Protein AF-T5KQT4-F1 (afdb_monomer_lite)

Structure (mmCIF, N/CA/C/O backbone):
data_AF-T5KQT4-F1
#
_entry.id   AF-T5KQT4-F1
#
loop_
_atom_site.group_PDB
_atom_site.id
_atom_site.type_symbol
_atom_site.label_atom_id
_atom_site.label_alt_id
_atom_site.label_comp_id
_atom_site.label_asym_id
_atom_site.label_entity_id
_atom_site.label_seq_id
_atom_site.pdbx_PDB_ins_code
_atom_site.Cartn_x
_atom_site.Cartn_y
_atom_site.Cartn_z
_atom_site.occupancy
_atom_site.B_iso_or_equiv
_atom_site.auth_seq_id
_atom_site.auth_comp_id
_atom_site.auth_asym_id
_atom_site.auth_atom_id
_atom_site.pdbx_PDB_model_num
ATOM 1 N N . MET A 1 1 ? -4.731 7.938 15.113 1.00 80.00 1 MET A N 1
ATOM 2 C CA . MET A 1 1 ? -3.888 7.168 14.176 1.00 80.00 1 MET A CA 1
ATOM 3 C C . MET A 1 1 ? -3.968 5.715 14.589 1.00 80.00 1 MET A C 1
ATOM 5 O O . MET A 1 1 ? -3.864 5.461 15.783 1.00 80.00 1 MET A O 1
ATOM 9 N N . GLU A 1 2 ? -4.206 4.811 13.642 1.00 91.88 2 GLU A N 1
ATOM 10 C CA . GLU A 1 2 ? -4.182 3.368 13.901 1.00 91.88 2 GLU A CA 1
ATOM 11 C C . GLU A 1 2 ? -2.728 2.906 14.123 1.00 91.88 2 GLU A C 1
ATOM 13 O O . GLU A 1 2 ? -1.863 3.274 13.322 1.00 91.88 2 GLU A O 1
ATOM 18 N N . PRO A 1 3 ? -2.419 2.140 15.186 1.00 96.12 3 PRO A N 1
ATOM 19 C CA . PRO A 1 3 ? -1.080 1.597 15.393 1.00 96.12 3 PRO A CA 1
ATOM 20 C C . PRO A 1 3 ? -0.730 0.518 14.363 1.00 96.12 3 PRO A C 1
ATOM 22 O O . PRO A 1 3 ? -1.538 -0.364 14.071 1.00 96.12 3 PRO A O 1
ATOM 25 N N . VAL A 1 4 ? 0.509 0.535 13.870 1.00 96.50 4 VAL A N 1
ATOM 26 C CA . VAL A 1 4 ? 1.066 -0.598 13.118 1.00 96.50 4 VAL A CA 1
ATOM 27 C C . VAL A 1 4 ? 1.460 -1.720 14.076 1.00 96.50 4 VAL A C 1
ATOM 29 O O . VAL A 1 4 ? 1.953 -1.478 15.179 1.00 96.50 4 VAL A O 1
ATOM 32 N N . SER A 1 5 ? 1.237 -2.956 13.650 1.00 97.75 5 SER A N 1
ATOM 33 C CA . SER A 1 5 ? 1.577 -4.172 14.383 1.00 97.75 5 SER A CA 1
ATOM 34 C C . SER A 1 5 ? 2.747 -4.906 13.727 1.00 97.75 5 SER A C 1
ATOM 36 O O . SER A 1 5 ? 3.106 -4.640 12.580 1.00 97.75 5 SER A O 1
ATOM 38 N N . GLN A 1 6 ? 3.314 -5.887 14.433 1.00 98.25 6 GLN A N 1
ATOM 39 C CA . GLN A 1 6 ? 4.339 -6.768 13.868 1.00 98.25 6 GLN A CA 1
ATOM 40 C C . GLN A 1 6 ? 3.857 -7.477 12.590 1.00 98.25 6 GLN A C 1
ATOM 42 O O . GLN A 1 6 ? 4.625 -7.594 11.641 1.00 98.25 6 GLN A O 1
ATOM 47 N N . ARG A 1 7 ? 2.577 -7.869 12.528 1.00 98.12 7 ARG A N 1
ATOM 48 C CA . ARG A 1 7 ? 1.998 -8.515 11.339 1.00 98.12 7 ARG A CA 1
ATOM 49 C C . ARG A 1 7 ? 2.016 -7.607 10.113 1.00 98.12 7 ARG A C 1
ATOM 51 O O . ARG A 1 7 ? 2.267 -8.083 9.015 1.00 98.12 7 ARG A O 1
ATOM 58 N N . ASP A 1 8 ? 1.785 -6.308 10.302 1.00 98.44 8 ASP A N 1
ATOM 59 C CA . ASP A 1 8 ? 1.847 -5.339 9.203 1.00 98.44 8 ASP A CA 1
ATOM 60 C C . ASP A 1 8 ? 3.288 -5.220 8.679 1.00 98.44 8 ASP A C 1
ATOM 62 O O . ASP A 1 8 ? 3.510 -5.141 7.473 1.00 98.44 8 ASP A O 1
ATOM 66 N N . ALA A 1 9 ? 4.277 -5.258 9.580 1.00 98.31 9 ALA A N 1
ATOM 67 C CA . ALA A 1 9 ? 5.692 -5.228 9.215 1.00 98.31 9 ALA A CA 1
ATOM 68 C C . ALA A 1 9 ? 6.140 -6.503 8.482 1.00 98.31 9 ALA A C 1
ATOM 70 O O . ALA A 1 9 ? 6.886 -6.414 7.508 1.00 98.31 9 ALA A O 1
ATOM 71 N N . GLU A 1 10 ? 5.672 -7.672 8.921 1.00 98.69 10 GLU A N 1
ATOM 72 C CA . GLU A 1 10 ? 5.932 -8.958 8.264 1.00 98.69 10 GLU A CA 1
ATOM 73 C C . GLU A 1 10 ? 5.318 -8.987 6.859 1.00 98.69 10 GLU A C 1
ATOM 75 O O . GLU A 1 10 ? 6.038 -9.214 5.890 1.00 98.69 10 GLU A O 1
ATOM 80 N N . ALA A 1 11 ? 4.043 -8.612 6.713 1.00 98.44 11 ALA A N 1
ATOM 81 C CA . ALA A 1 11 ? 3.386 -8.514 5.407 1.00 98.44 11 ALA A CA 1
ATOM 82 C C . ALA A 1 11 ? 4.069 -7.488 4.477 1.00 98.44 11 ALA A C 1
ATOM 84 O O . ALA A 1 11 ? 4.228 -7.713 3.272 1.00 98.44 11 ALA A O 1
ATOM 85 N N . ALA A 1 12 ? 4.537 -6.362 5.024 1.00 98.38 12 ALA A N 1
ATOM 86 C CA . ALA A 1 12 ? 5.313 -5.383 4.269 1.00 98.38 12 ALA A CA 1
ATOM 87 C C . ALA A 1 12 ? 6.682 -5.925 3.824 1.00 98.38 12 ALA A C 1
ATOM 89 O O . ALA A 1 12 ? 7.195 -5.525 2.778 1.00 98.38 12 ALA A O 1
ATOM 90 N N . ALA A 1 13 ? 7.306 -6.808 4.603 1.00 98.12 13 ALA A N 1
ATOM 91 C CA . ALA A 1 13 ? 8.554 -7.459 4.222 1.00 98.12 13 ALA A CA 1
ATOM 92 C C . ALA A 1 13 ? 8.323 -8.533 3.147 1.00 98.12 13 ALA A C 1
ATOM 94 O O . ALA A 1 13 ? 9.062 -8.574 2.165 1.00 98.12 13 ALA A O 1
ATOM 95 N N . GLU A 1 14 ? 7.278 -9.348 3.304 1.00 98.38 14 GLU A N 1
ATOM 96 C CA . GLU A 1 14 ? 6.904 -10.425 2.378 1.00 98.38 14 GLU A CA 1
ATOM 97 C C . GLU A 1 14 ? 6.490 -9.907 0.996 1.00 98.38 14 GLU A C 1
ATOM 99 O O . GLU A 1 14 ? 6.824 -10.517 -0.015 1.00 98.38 14 GLU A O 1
ATOM 104 N N . SER A 1 15 ? 5.828 -8.750 0.933 1.00 96.38 15 SER A N 1
ATOM 105 C CA . SER A 1 15 ? 5.409 -8.107 -0.323 1.00 96.38 15 SER A CA 1
ATOM 106 C C . SER A 1 15 ? 6.540 -7.399 -1.085 1.00 96.38 15 SER A C 1
ATOM 108 O O . SER A 1 15 ? 6.285 -6.698 -2.066 1.00 96.38 15 SER A O 1
ATOM 110 N N . TRP A 1 16 ? 7.800 -7.516 -0.648 1.00 97.19 16 TRP A N 1
ATOM 111 C CA . TRP A 1 16 ? 8.913 -6.917 -1.382 1.00 97.19 16 TRP A CA 1
ATOM 112 C C . TRP A 1 16 ? 9.136 -7.622 -2.720 1.00 97.19 16 TRP A C 1
ATOM 114 O O . TRP A 1 16 ? 9.506 -8.792 -2.779 1.00 97.19 16 TRP A O 1
ATOM 124 N N . GLU A 1 17 ? 9.038 -6.850 -3.798 1.00 95.94 17 GLU A N 1
ATOM 125 C CA . GLU A 1 17 ? 9.415 -7.289 -5.136 1.00 95.94 17 GLU A CA 1
ATOM 126 C C . GLU A 1 17 ? 10.485 -6.372 -5.733 1.00 95.94 17 GLU A C 1
ATOM 128 O O . GLU A 1 17 ? 10.420 -5.135 -5.647 1.00 95.94 17 GLU A O 1
ATOM 133 N N . ARG A 1 18 ? 11.490 -6.984 -6.371 1.00 96.19 18 ARG A N 1
ATOM 134 C CA . ARG A 1 18 ? 12.566 -6.253 -7.045 1.00 96.19 18 ARG A CA 1
ATOM 135 C C . ARG A 1 18 ? 11.982 -5.424 -8.186 1.00 96.19 18 ARG A C 1
ATOM 137 O O . ARG A 1 18 ? 11.377 -5.965 -9.100 1.00 96.19 18 ARG A O 1
ATOM 144 N N . GLY A 1 19 ? 12.258 -4.122 -8.169 1.00 94.44 19 GLY A N 1
ATOM 145 C CA . GLY A 1 19 ? 11.798 -3.207 -9.215 1.00 94.44 19 GLY A CA 1
ATOM 146 C C . GLY A 1 19 ? 10.368 -2.697 -9.031 1.00 94.44 19 GLY A C 1
ATOM 147 O O . GLY A 1 19 ? 9.918 -1.934 -9.875 1.00 94.44 19 GLY A O 1
ATOM 148 N N . SER A 1 20 ? 9.689 -3.032 -7.926 1.00 92.25 20 SER A N 1
ATOM 149 C CA . SER A 1 20 ? 8.353 -2.494 -7.606 1.00 92.25 20 SER A CA 1
ATOM 150 C C . SER A 1 20 ? 8.329 -0.971 -7.433 1.00 92.25 20 SER A C 1
ATOM 152 O O . SER A 1 20 ? 7.289 -0.345 -7.585 1.00 92.25 20 SER A O 1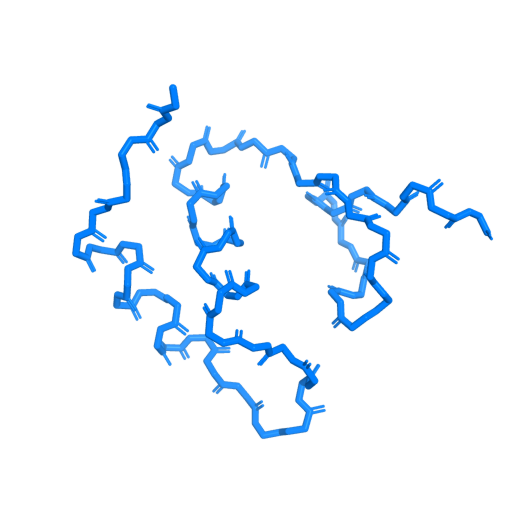
ATOM 154 N N . GLY A 1 21 ? 9.464 -0.357 -7.084 1.00 94.25 21 GLY A N 1
ATOM 155 C CA . GLY A 1 21 ? 9.540 1.073 -6.770 1.00 94.25 21 GLY A CA 1
ATOM 156 C C . GLY A 1 21 ? 8.960 1.443 -5.400 1.00 94.25 21 GLY A C 1
ATOM 157 O O . GLY A 1 21 ? 9.093 2.592 -4.993 1.00 94.25 21 GLY A O 1
ATOM 158 N N . LEU A 1 22 ? 8.388 0.483 -4.663 1.00 96.19 22 LEU A N 1
ATOM 159 C CA . LEU A 1 22 ? 7.813 0.703 -3.338 1.00 96.19 22 LEU A CA 1
ATOM 160 C C . LEU A 1 22 ? 8.891 0.712 -2.251 1.00 96.19 22 LEU A C 1
ATOM 162 O O . LEU A 1 22 ? 9.674 -0.238 -2.108 1.00 96.19 22 LEU A O 1
ATOM 166 N N . SER A 1 23 ? 8.895 1.756 -1.424 1.00 96.75 23 SER A N 1
ATOM 167 C CA . SER A 1 23 ? 9.679 1.789 -0.191 1.00 96.75 23 SER A CA 1
ATOM 168 C C . SER A 1 23 ? 9.104 0.827 0.860 1.00 96.75 23 SER A C 1
ATOM 170 O O . SER A 1 23 ? 8.009 0.282 0.713 1.00 96.75 23 SER A O 1
ATOM 172 N N . L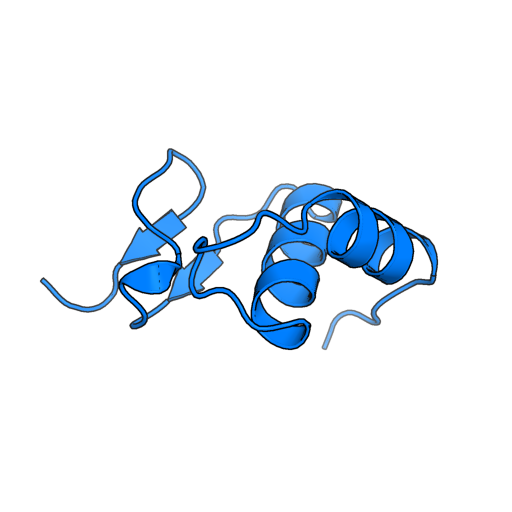EU A 1 24 ? 9.835 0.608 1.959 1.00 96.94 24 LEU A N 1
ATOM 173 C CA . LEU A 1 24 ? 9.296 -0.149 3.096 1.00 96.94 24 LEU A CA 1
ATOM 174 C C . LEU A 1 24 ? 8.058 0.537 3.700 1.00 96.94 24 LEU A C 1
ATOM 176 O O . LEU A 1 24 ? 7.119 -0.149 4.090 1.00 96.94 24 LEU A O 1
ATOM 180 N N . GLY A 1 25 ? 8.051 1.873 3.751 1.00 96.50 25 GLY A N 1
ATOM 181 C CA . GLY A 1 25 ? 6.918 2.642 4.263 1.00 96.50 25 GLY A CA 1
ATOM 182 C C . GLY A 1 25 ? 5.669 2.470 3.402 1.00 96.50 25 GLY A C 1
ATOM 183 O O . GLY A 1 25 ? 4.590 2.259 3.943 1.00 96.50 25 GLY A O 1
ATOM 184 N N . ASP A 1 26 ? 5.822 2.461 2.076 1.00 97.06 26 ASP A N 1
ATOM 185 C CA . ASP A 1 26 ? 4.702 2.244 1.151 1.00 97.06 26 ASP A CA 1
ATOM 186 C C . ASP A 1 26 ? 4.060 0.874 1.363 1.00 97.06 26 ASP A C 1
ATOM 188 O O . ASP A 1 26 ? 2.847 0.758 1.534 1.00 97.06 26 ASP A O 1
ATOM 192 N N . ARG A 1 27 ? 4.893 -0.171 1.437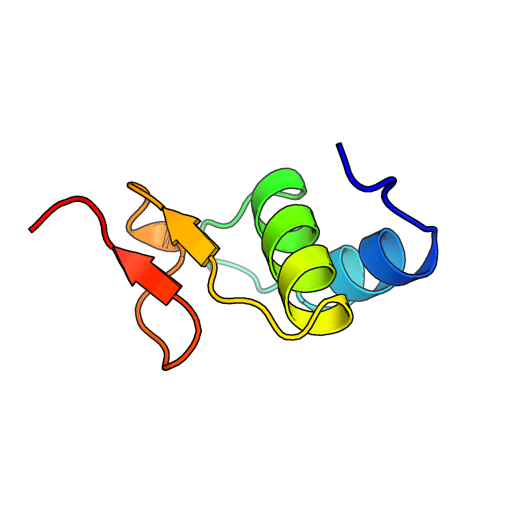 1.00 97.38 27 ARG A N 1
ATOM 193 C CA . ARG A 1 27 ? 4.415 -1.534 1.691 1.00 97.38 27 ARG A CA 1
ATOM 194 C C . ARG A 1 27 ? 3.764 -1.669 3.065 1.00 97.38 27 ARG A C 1
ATOM 196 O O . ARG A 1 27 ? 2.774 -2.380 3.191 1.00 97.38 27 ARG A O 1
ATOM 203 N N . LEU A 1 28 ? 4.265 -0.956 4.075 1.00 97.81 28 LEU A N 1
ATOM 204 C CA . LEU A 1 28 ? 3.652 -0.926 5.405 1.00 97.81 28 LEU A CA 1
ATOM 205 C C . LEU A 1 28 ? 2.266 -0.272 5.384 1.00 97.81 28 LEU A C 1
ATOM 207 O O . LEU A 1 28 ? 1.343 -0.785 6.010 1.00 97.81 28 LEU A O 1
ATOM 211 N N . CYS A 1 29 ? 2.094 0.821 4.640 1.00 96.50 29 CYS A N 1
ATOM 212 C CA . CYS A 1 29 ? 0.790 1.456 4.464 1.00 96.50 29 CYS A CA 1
ATOM 213 C C . CYS A 1 29 ? -0.203 0.537 3.735 1.00 96.50 29 CYS A C 1
ATOM 215 O O . CYS A 1 29 ? -1.360 0.445 4.143 1.00 96.50 29 CYS A O 1
ATOM 217 N N . LEU A 1 30 ? 0.251 -0.171 2.695 1.00 96.19 30 LEU A N 1
ATOM 218 C CA . LEU A 1 30 ? -0.560 -1.150 1.966 1.00 96.19 30 LEU A CA 1
ATOM 219 C C . LEU A 1 30 ? -0.977 -2.329 2.858 1.00 96.19 30 LEU A C 1
ATOM 221 O O . LEU A 1 30 ? -2.151 -2.695 2.876 1.00 96.19 30 LEU A O 1
ATOM 225 N N . ALA A 1 31 ? -0.047 -2.882 3.643 1.00 97.44 31 ALA A N 1
ATOM 226 C CA . ALA A 1 31 ? -0.328 -3.960 4.590 1.00 97.44 31 ALA A CA 1
ATOM 227 C C . ALA A 1 31 ? -1.329 -3.527 5.674 1.00 97.44 31 ALA A C 1
ATOM 229 O O . ALA A 1 31 ? -2.287 -4.245 5.965 1.00 97.44 31 ALA A O 1
ATOM 230 N N . LEU A 1 32 ? -1.157 -2.318 6.222 1.00 97.12 32 LEU A N 1
ATOM 231 C CA . LEU A 1 32 ? -2.087 -1.750 7.194 1.00 97.12 32 LEU A CA 1
ATOM 232 C C . LEU A 1 32 ? -3.496 -1.610 6.605 1.00 97.12 32 LEU A C 1
ATOM 234 O O . LEU A 1 32 ? -4.474 -2.012 7.232 1.00 97.12 32 LEU A O 1
ATOM 238 N N . ALA A 1 33 ? -3.613 -1.068 5.395 1.00 96.38 33 ALA A N 1
ATOM 239 C CA . ALA A 1 33 ? -4.904 -0.901 4.740 1.00 96.38 33 ALA A CA 1
ATOM 240 C C . ALA A 1 33 ? -5.577 -2.237 4.412 1.00 96.38 33 ALA A C 1
ATOM 242 O O . ALA A 1 33 ? -6.788 -2.370 4.579 1.00 96.38 33 ALA A O 1
ATOM 243 N N . GLN A 1 34 ? -4.792 -3.249 4.034 1.00 95.88 34 GLN A N 1
ATOM 244 C CA . GLN A 1 34 ? -5.287 -4.609 3.861 1.00 95.88 34 GLN A CA 1
ATOM 245 C C . GLN A 1 34 ? -5.831 -5.186 5.175 1.00 95.88 34 GLN A C 1
ATOM 247 O O . GLN A 1 34 ? -6.905 -5.782 5.168 1.00 95.88 34 GLN A O 1
ATOM 252 N N . ARG A 1 35 ? -5.138 -4.988 6.307 1.00 96.81 35 ARG A N 1
ATOM 253 C CA . ARG A 1 35 ? -5.617 -5.434 7.628 1.00 96.81 35 ARG A CA 1
ATOM 254 C C . ARG A 1 35 ? -6.917 -4.743 8.041 1.00 96.81 35 ARG A C 1
ATOM 256 O O . ARG A 1 35 ? -7.755 -5.372 8.683 1.00 96.81 35 ARG A O 1
ATOM 263 N N . LEU A 1 36 ? -7.058 -3.460 7.724 1.00 96.62 36 LEU A N 1
ATOM 264 C CA . LEU A 1 36 ? -8.246 -2.670 8.056 1.00 96.62 36 LEU A CA 1
ATOM 265 C C . LEU A 1 36 ? -9.396 -2.844 7.053 1.00 96.62 36 LEU A C 1
ATOM 267 O O . LEU A 1 36 ? -10.481 -2.330 7.307 1.00 96.62 36 LEU A O 1
ATOM 271 N N . ASP A 1 37 ? -9.155 -3.541 5.939 1.00 95.81 37 ASP A N 1
ATOM 272 C CA . ASP A 1 37 ? -10.047 -3.635 4.778 1.00 95.81 37 ASP A CA 1
ATOM 273 C C . ASP A 1 37 ? -10.537 -2.256 4.297 1.00 95.81 37 ASP A C 1
ATOM 275 O O . ASP A 1 37 ? -11.725 -2.003 4.105 1.00 95.81 37 ASP A O 1
ATOM 279 N N . MET A 1 38 ? -9.588 -1.329 4.134 1.00 95.69 38 MET A N 1
ATOM 280 C CA . MET A 1 38 ? -9.848 0.047 3.706 1.00 95.69 38 MET A CA 1
ATOM 281 C C . MET A 1 38 ? -9.115 0.383 2.402 1.00 95.69 38 MET A C 1
ATOM 283 O O . MET A 1 38 ? -8.031 -0.152 2.151 1.00 95.69 38 MET A O 1
ATOM 287 N N . PRO A 1 39 ? -9.660 1.296 1.575 1.00 95.62 39 PRO A N 1
ATOM 288 C CA . PRO A 1 39 ? -8.929 1.833 0.436 1.00 95.62 39 PRO A C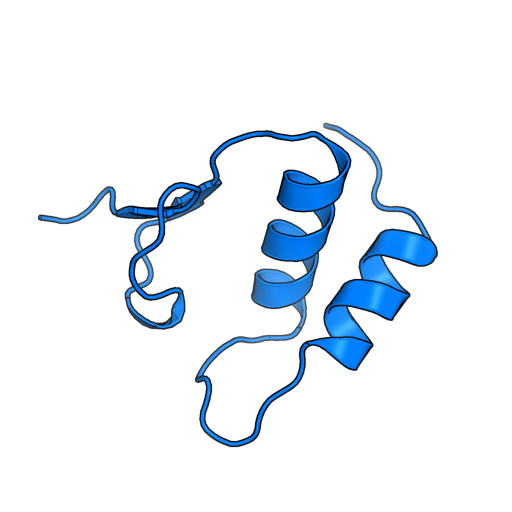A 1
ATOM 289 C C . PRO A 1 39 ? -7.750 2.697 0.900 1.00 95.62 39 PRO A C 1
ATOM 291 O O . PRO A 1 39 ? -7.808 3.361 1.939 1.00 95.62 39 PRO A O 1
ATOM 294 N N . VAL A 1 40 ? -6.691 2.730 0.093 1.00 95.62 40 VAL A N 1
ATOM 295 C CA . VAL A 1 40 ? -5.570 3.659 0.248 1.00 95.62 40 VAL A CA 1
ATOM 296 C C . VAL A 1 40 ? -5.668 4.777 -0.772 1.00 95.62 40 VAL A C 1
ATOM 298 O O . VAL A 1 40 ? -5.853 4.537 -1.962 1.00 95.62 40 VAL A O 1
ATOM 301 N N . LEU A 1 41 ? -5.495 6.007 -0.299 1.00 95.75 41 LEU A N 1
ATOM 302 C CA . LEU A 1 41 ? -5.387 7.184 -1.151 1.00 95.75 41 LEU A CA 1
ATOM 303 C C . LEU A 1 41 ? -3.909 7.523 -1.313 1.00 95.75 41 LEU A C 1
ATOM 305 O O . LEU A 1 41 ? -3.199 7.680 -0.318 1.00 95.75 41 LEU A O 1
ATOM 309 N N . THR A 1 42 ? -3.436 7.663 -2.547 1.00 95.81 42 THR A N 1
ATOM 310 C CA . THR A 1 42 ? -2.034 7.999 -2.811 1.00 95.81 42 THR A CA 1
ATOM 311 C C . THR A 1 42 ? -1.895 8.962 -3.979 1.00 95.81 42 THR A C 1
ATOM 313 O O . THR A 1 42 ? -2.709 8.991 -4.895 1.00 95.81 42 THR A O 1
ATOM 316 N N . ALA A 1 43 ? -0.847 9.779 -3.947 1.00 95.44 43 ALA A N 1
ATOM 317 C CA . ALA A 1 43 ? -0.400 10.552 -5.101 1.00 95.44 43 ALA A CA 1
ATOM 318 C C . ALA A 1 43 ? 0.859 9.938 -5.736 1.00 95.44 43 ALA A C 1
ATOM 320 O O . ALA A 1 43 ? 1.481 10.578 -6.583 1.00 95.44 43 ALA A O 1
ATOM 321 N N . ASP A 1 44 ? 1.264 8.729 -5.333 1.00 94.25 44 ASP A N 1
ATOM 322 C CA . ASP A 1 44 ? 2.412 8.019 -5.889 1.00 94.25 44 ASP A CA 1
ATOM 323 C C . ASP A 1 44 ? 1.980 6.956 -6.915 1.00 94.25 44 ASP A C 1
ATOM 325 O O . ASP A 1 44 ? 1.156 6.086 -6.657 1.00 94.25 44 ASP A O 1
ATOM 329 N N . ARG A 1 45 ? 2.602 7.004 -8.098 1.00 91.75 45 ARG A N 1
ATOM 330 C CA . ARG A 1 45 ? 2.326 6.116 -9.241 1.00 91.75 45 ARG A CA 1
ATOM 331 C C . ARG A 1 45 ? 2.983 4.760 -9.030 1.00 91.75 45 ARG A C 1
ATOM 333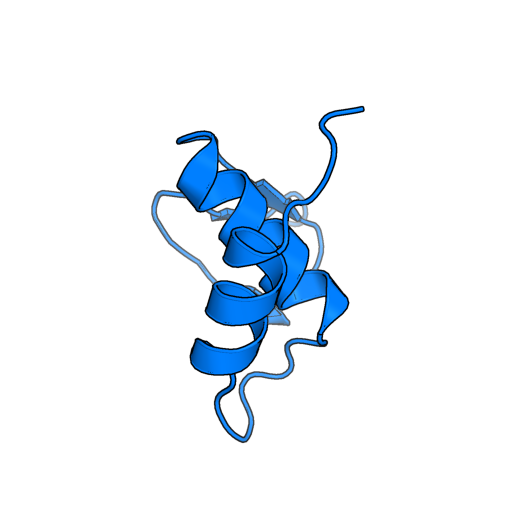 O O . ARG A 1 45 ? 2.530 3.798 -9.633 1.00 91.75 45 ARG A O 1
ATOM 340 N N . ALA A 1 46 ? 4.019 4.679 -8.192 1.00 92.75 46 ALA A N 1
ATOM 341 C CA . ALA A 1 46 ? 4.688 3.420 -7.882 1.00 92.75 46 ALA A CA 1
ATOM 342 C C . ALA A 1 46 ? 3.737 2.405 -7.226 1.00 92.75 46 ALA A C 1
ATOM 344 O O . ALA A 1 46 ? 3.942 1.205 -7.356 1.00 92.75 46 ALA A O 1
ATOM 345 N N . TRP A 1 47 ? 2.666 2.877 -6.577 1.00 93.50 47 TRP A N 1
ATOM 346 C CA . TRP A 1 47 ? 1.635 2.029 -5.974 1.00 93.50 47 TRP A CA 1
ATOM 347 C C . TRP A 1 47 ? 0.755 1.328 -7.018 1.00 93.50 47 TRP A C 1
ATOM 349 O O . TRP A 1 47 ? 0.105 0.339 -6.697 1.00 93.50 47 TRP A O 1
ATOM 359 N N . GLY A 1 48 ? 0.763 1.795 -8.271 1.00 90.94 48 GLY A N 1
ATOM 360 C CA . GLY A 1 48 ? -0.043 1.227 -9.344 1.00 90.94 48 GLY A CA 1
ATOM 361 C C . GLY A 1 48 ? -1.541 1.479 -9.166 1.00 90.94 48 GLY A C 1
ATOM 362 O O . GLY A 1 48 ? -1.957 2.450 -8.527 1.00 90.94 48 GLY A O 1
ATOM 363 N N . GLU A 1 49 ? -2.340 0.602 -9.769 1.00 88.69 49 GLU A N 1
ATOM 364 C CA . GLU A 1 49 ? -3.801 0.662 -9.780 1.00 88.69 49 GLU A CA 1
ATOM 365 C C . GLU A 1 49 ? -4.367 -0.696 -9.345 1.00 88.69 49 GLU A C 1
ATOM 367 O O . GLU A 1 49 ? -3.972 -1.744 -9.856 1.00 88.69 49 GLU A O 1
ATOM 372 N N . SER A 1 50 ? -5.285 -0.684 -8.381 1.00 88.75 50 SER A N 1
ATOM 373 C CA . SER A 1 50 ? -6.050 -1.859 -7.954 1.00 88.75 50 SER A CA 1
ATOM 374 C C . SER A 1 50 ? -7.375 -1.407 -7.343 1.00 88.75 50 SER A C 1
ATOM 376 O O . SER A 1 50 ? -7.532 -0.229 -7.034 1.00 88.75 50 SER A O 1
ATOM 378 N N . GLU A 1 51 ? -8.304 -2.332 -7.092 1.00 89.31 51 GLU A N 1
ATOM 379 C CA . GLU A 1 51 ? -9.597 -2.018 -6.455 1.00 89.31 51 GLU A CA 1
ATOM 380 C C . GLU A 1 51 ? -9.461 -1.316 -5.092 1.00 89.31 51 GLU A C 1
ATOM 382 O O . GLU A 1 51 ? -10.392 -0.650 -4.646 1.00 89.31 51 GLU A O 1
ATOM 387 N N . ARG A 1 52 ? -8.304 -1.448 -4.429 1.00 91.38 52 ARG A N 1
ATOM 388 C CA . ARG A 1 52 ? -8.030 -0.829 -3.127 1.00 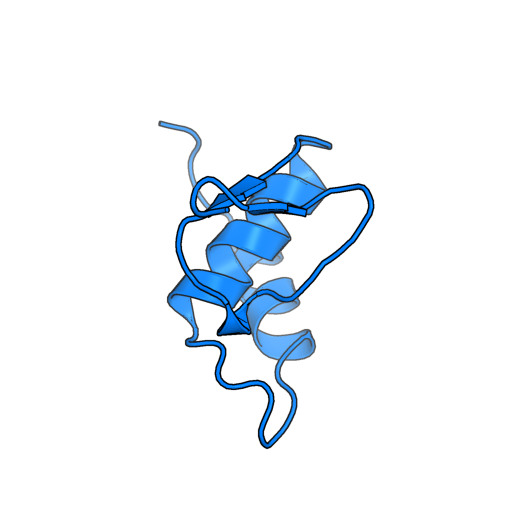91.38 52 ARG A CA 1
ATOM 389 C C . ARG A 1 52 ? -7.167 0.430 -3.203 1.00 91.38 52 ARG A C 1
ATOM 391 O O . ARG A 1 52 ? -6.969 1.051 -2.165 1.00 91.38 52 ARG A O 1
ATOM 398 N N . ILE A 1 53 ? -6.634 0.801 -4.369 1.00 95.44 53 ILE A N 1
ATOM 399 C CA . ILE A 1 53 ? -5.720 1.945 -4.518 1.00 95.44 53 ILE A CA 1
ATOM 400 C C . ILE A 1 53 ? -6.403 3.045 -5.323 1.00 95.44 53 ILE A C 1
ATOM 402 O O . ILE A 1 53 ? -6.669 2.880 -6.511 1.00 95.44 53 ILE A O 1
ATOM 406 N N . GLU A 1 54 ? -6.620 4.195 -4.691 1.00 95.69 54 GLU A N 1
ATOM 407 C CA . GLU A 1 54 ? -7.148 5.392 -5.337 1.00 95.69 54 GLU A CA 1
ATOM 408 C C . GLU A 1 54 ? -6.024 6.413 -5.566 1.00 95.69 54 GLU A C 1
ATOM 410 O O . GLU A 1 54 ? -5.406 6.935 -4.631 1.00 95.69 54 GLU A O 1
ATOM 415 N N . GLN A 1 55 ? -5.761 6.705 -6.840 1.00 95.31 55 GLN A N 1
ATOM 416 C CA . GLN A 1 55 ? -4.800 7.721 -7.258 1.00 95.31 55 GLN A CA 1
ATOM 417 C C . GLN A 1 55 ? -5.446 9.110 -7.184 1.00 95.31 55 GLN A C 1
ATOM 419 O O . GLN A 1 55 ? -6.369 9.432 -7.930 1.00 95.31 55 GLN A O 1
ATOM 424 N N . LEU A 1 56 ? -4.925 9.968 -6.309 1.00 93.62 56 LEU A N 1
ATOM 425 C CA . LEU A 1 56 ? -5.407 11.342 -6.137 1.00 93.62 56 LEU A CA 1
ATOM 426 C C . LEU A 1 56 ? -4.983 12.263 -7.286 1.00 93.62 56 LEU A C 1
ATOM 428 O O . LEU A 1 56 ? -5.601 13.301 -7.525 1.00 93.62 56 LEU A O 1
ATOM 432 N N . ARG A 1 57 ? -3.915 11.898 -7.998 1.00 84.50 57 ARG A N 1
ATOM 433 C CA . ARG A 1 57 ? -3.490 12.598 -9.209 1.00 84.50 57 ARG A CA 1
ATOM 434 C C . ARG A 1 57 ? -4.101 11.915 -10.431 1.00 84.50 57 ARG A C 1
ATOM 436 O O . ARG A 1 57 ? -3.868 10.729 -10.639 1.00 84.50 57 ARG A O 1
ATOM 443 N N . ARG A 1 58 ? -4.870 12.676 -11.213 1.00 62.62 58 ARG A N 1
ATOM 444 C CA . ARG A 1 58 ? -5.312 12.265 -12.554 1.00 62.62 58 ARG A CA 1
ATOM 445 C C . ARG A 1 58 ? -4.166 12.343 -13.558 1.00 62.62 58 ARG A C 1
ATOM 447 O O . ARG A 1 58 ? -3.271 13.201 -13.373 1.00 62.62 58 ARG A O 1
#

Organism: NCBI:txid1333857

Sequence (58 aa):
MEPVSQRDAEAAAESWERGSGLSLGDRLCLALAQRLDMPVLTADRAWGESERIEQLRR

pLDDT: mean 94.55, std 5.46, range [62.62, 98.69]

Radius of gyration: 11.14 Å; chains: 1; bounding box: 23×23×28 Å

Foldseek 3Di:
DDDQDPQLQVQLVVPDDPPLPDDSVRSSVVSVCVVVVAADEDCDCSNPDDPRYHHPPD

Secondary structure (DSSP, 8-state):
-PPP-HHHHHHHHHT--TT----HHHHHHHHHHHHHT-PEEES-GGG--BTTEEES--

InterPro domains:
  IPR002716 PIN domain [PF01850] (3-47)
  IPR029060 PIN-like domain superfamily [SSF88723] (2-48)